Protein AF-A0A3D2RRG4-F1 (afdb_monomer_lite)

Structure (mmCIF, N/CA/C/O backbone):
data_AF-A0A3D2RRG4-F1
#
_entry.id   AF-A0A3D2RRG4-F1
#
loop_
_atom_site.group_PDB
_atom_site.id
_atom_site.type_symbol
_atom_site.label_atom_id
_atom_site.label_alt_id
_atom_site.label_comp_id
_atom_site.label_asym_id
_atom_site.label_entity_id
_atom_site.label_seq_id
_atom_site.pdbx_PDB_ins_code
_atom_site.Cartn_x
_atom_site.Cartn_y
_atom_site.Cartn_z
_atom_site.occupancy
_atom_site.B_iso_or_equiv
_atom_site.auth_seq_id
_atom_site.auth_comp_id
_atom_site.auth_asym_id
_atom_site.auth_atom_id
_atom_site.pdbx_PDB_model_num
ATOM 1 N N . MET A 1 1 ? -10.603 13.170 5.765 1.00 65.12 1 MET A N 1
ATOM 2 C CA . MET A 1 1 ? -11.824 12.947 6.577 1.00 65.12 1 MET A CA 1
ATOM 3 C C . MET A 1 1 ? -11.649 11.558 7.142 1.00 65.12 1 MET A C 1
ATOM 5 O O . MET A 1 1 ? -11.429 10.664 6.344 1.00 65.12 1 MET A O 1
ATOM 9 N N . GLY A 1 2 ? -11.663 11.380 8.464 1.00 83.38 2 GLY A N 1
ATOM 10 C CA . GLY A 1 2 ? -11.435 10.063 9.075 1.00 83.38 2 GLY A CA 1
ATOM 11 C C . GLY A 1 2 ? -12.427 8.994 8.604 1.00 83.38 2 GLY A C 1
ATOM 12 O O . GLY A 1 2 ? -13.313 9.256 7.787 1.00 83.38 2 GLY A O 1
ATOM 13 N N . MET A 1 3 ? -12.280 7.776 9.119 1.00 93.81 3 MET A N 1
ATOM 14 C CA . MET A 1 3 ? -13.207 6.687 8.806 1.00 93.81 3 MET A CA 1
ATOM 15 C C . MET A 1 3 ? -14.661 7.100 9.070 1.00 93.81 3 MET A C 1
ATOM 17 O O . MET A 1 3 ? -14.978 7.779 10.053 1.00 93.81 3 MET A O 1
ATOM 21 N N . THR A 1 4 ? -15.565 6.687 8.187 1.00 94.50 4 THR A N 1
ATOM 22 C CA . THR A 1 4 ? -17.004 6.800 8.446 1.00 94.50 4 THR A CA 1
ATOM 23 C C . THR A 1 4 ? -17.421 5.828 9.552 1.00 94.50 4 THR A C 1
ATOM 25 O O . THR A 1 4 ? -16.716 4.866 9.854 1.00 94.50 4 THR A O 1
ATOM 28 N N . GLU A 1 5 ? -18.591 6.041 10.153 1.00 95.38 5 GLU A N 1
ATOM 29 C CA . GLU A 1 5 ? -19.124 5.112 11.158 1.00 95.38 5 GLU A CA 1
ATOM 30 C C . GLU A 1 5 ? -19.361 3.711 10.584 1.00 95.38 5 GLU A C 1
ATOM 32 O O . GLU A 1 5 ? -19.035 2.720 11.230 1.00 95.38 5 GLU A O 1
ATOM 37 N N . ALA A 1 6 ? -19.828 3.628 9.335 1.00 94.94 6 ALA A N 1
ATOM 38 C CA . ALA A 1 6 ? -19.995 2.359 8.635 1.00 94.94 6 ALA A CA 1
ATOM 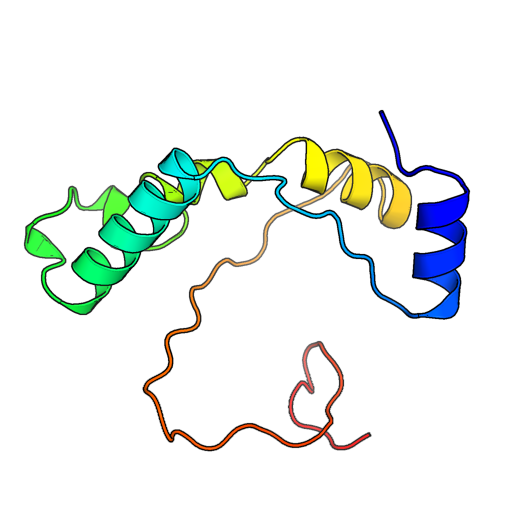39 C C . ALA A 1 6 ? -18.653 1.648 8.386 1.00 94.94 6 ALA A C 1
ATOM 41 O O . ALA A 1 6 ? -18.565 0.434 8.556 1.00 94.94 6 ALA A O 1
ATOM 42 N N . GLU A 1 7 ? -17.601 2.388 8.018 1.00 95.50 7 GLU A N 1
ATOM 43 C CA . GLU A 1 7 ? -16.254 1.824 7.856 1.00 95.50 7 GLU A CA 1
ATOM 44 C C . GLU A 1 7 ? -15.682 1.325 9.185 1.00 95.50 7 GLU A C 1
ATOM 46 O O . GLU A 1 7 ? -15.115 0.236 9.209 1.00 95.50 7 GLU A O 1
ATOM 51 N N . ARG A 1 8 ? -15.860 2.076 10.284 1.00 94.75 8 ARG A N 1
ATOM 52 C CA . ARG A 1 8 ? -15.463 1.627 11.630 1.00 94.75 8 ARG A CA 1
ATOM 53 C C . ARG A 1 8 ? -16.191 0.353 12.025 1.00 94.75 8 ARG A C 1
ATOM 55 O O . ARG A 1 8 ? -15.545 -0.637 12.333 1.00 94.75 8 ARG A O 1
ATOM 62 N N . PHE A 1 9 ? -17.518 0.347 11.916 1.00 95.12 9 PHE A N 1
ATOM 63 C CA . PHE A 1 9 ? -18.325 -0.824 12.242 1.00 95.12 9 PHE A CA 1
ATOM 64 C C . PHE A 1 9 ? -17.914 -2.058 11.422 1.00 95.12 9 PHE A C 1
ATOM 66 O O . PHE A 1 9 ? -1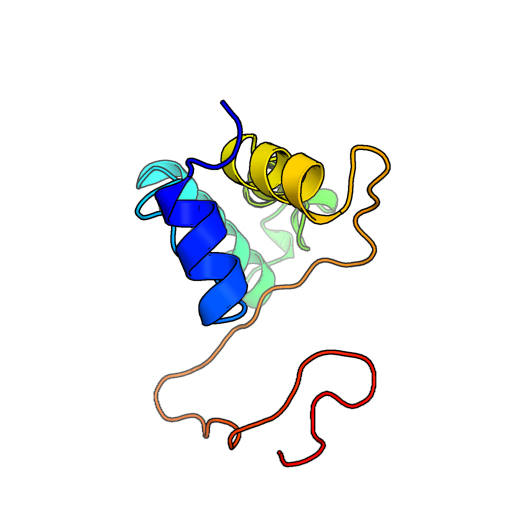7.805 -3.157 11.960 1.00 95.12 9 PHE A O 1
ATOM 73 N N . HIS A 1 10 ? -17.655 -1.890 10.120 1.00 95.50 10 HIS A N 1
ATOM 74 C CA . HIS A 1 10 ? -17.212 -2.994 9.270 1.00 95.50 10 HIS A CA 1
ATOM 75 C C . HIS A 1 10 ? -15.817 -3.496 9.650 1.00 95.50 10 HIS A C 1
ATOM 77 O O . HIS A 1 10 ? -15.600 -4.709 9.683 1.00 95.50 10 HIS A O 1
ATOM 83 N N . PHE A 1 11 ? -14.890 -2.585 9.951 1.00 95.56 11 PHE A N 1
ATOM 84 C CA . PHE A 1 11 ? -13.550 -2.942 10.402 1.00 95.56 11 PHE A CA 1
ATOM 85 C C . PHE A 1 11 ? -13.593 -3.698 11.735 1.00 95.56 11 PHE A C 1
ATOM 87 O O . PHE A 1 11 ? -13.004 -4.771 11.830 1.00 95.56 11 PHE A O 1
ATOM 94 N N . ASP A 1 12 ? -14.354 -3.211 12.717 1.00 95.38 12 ASP A N 1
ATOM 95 C CA . ASP A 1 12 ? -14.501 -3.854 14.030 1.00 95.38 12 ASP A CA 1
ATOM 96 C C . ASP A 1 12 ? -15.114 -5.258 13.923 1.00 95.38 12 ASP A C 1
ATOM 98 O O . ASP A 1 12 ? -14.744 -6.166 14.666 1.00 95.38 12 ASP A O 1
ATOM 102 N N . LEU A 1 13 ? -16.038 -5.459 12.977 1.00 96.62 13 LEU A N 1
ATOM 103 C CA . LEU A 1 13 ? -16.693 -6.747 12.757 1.00 96.62 13 LEU A CA 1
ATOM 104 C C . LEU A 1 13 ? -15.816 -7.752 11.994 1.00 96.62 13 LEU A C 1
ATOM 106 O O . LEU A 1 13 ? -15.874 -8.949 12.273 1.00 96.62 13 LEU A O 1
ATOM 110 N N . SER A 1 14 ? -15.065 -7.296 10.988 1.00 94.44 14 SER A N 1
ATOM 111 C CA . SER A 1 14 ? -14.409 -8.176 10.005 1.00 94.44 14 SER A CA 1
ATOM 112 C C . SER A 1 14 ? -12.883 -8.220 10.104 1.00 94.44 14 SER A C 1
ATOM 114 O O . SER A 1 14 ? -12.259 -9.113 9.531 1.00 94.44 14 SER A O 1
ATOM 116 N N . GLY A 1 15 ? -12.271 -7.268 10.809 1.00 92.00 15 GLY A N 1
ATOM 117 C CA . GLY A 1 15 ? -10.821 -7.098 10.889 1.00 92.00 15 GLY A CA 1
ATOM 118 C C . GLY A 1 15 ? -10.177 -6.498 9.633 1.00 92.00 15 GLY A C 1
ATOM 119 O O . GLY A 1 15 ? -8.950 -6.417 9.569 1.00 92.00 15 GLY A O 1
ATOM 120 N N . PHE A 1 16 ? -10.958 -6.083 8.627 1.00 93.44 16 PHE A N 1
ATOM 121 C CA . PHE A 1 16 ? -10.453 -5.412 7.425 1.00 93.44 16 PHE A CA 1
ATOM 122 C C . PHE A 1 16 ? -11.443 -4.373 6.876 1.00 93.44 16 PHE A C 1
ATOM 124 O O . PHE A 1 16 ? -12.601 -4.302 7.277 1.00 93.44 16 PHE A O 1
ATOM 131 N N . LEU A 1 17 ? -10.985 -3.537 5.940 1.00 93.69 17 LEU A N 1
ATOM 132 C CA . LEU A 1 17 ? -11.845 -2.615 5.194 1.00 93.69 17 LEU A CA 1
ATOM 133 C C . LEU A 1 17 ? -11.405 -2.523 3.733 1.00 93.69 17 LEU A C 1
ATOM 135 O O . LEU A 1 17 ? -10.230 -2.715 3.417 1.00 93.69 17 LEU A O 1
ATOM 139 N N . VAL A 1 18 ? -12.340 -2.180 2.846 1.00 94.62 18 VAL A N 1
ATOM 140 C CA . VAL A 1 18 ? -12.068 -1.965 1.419 1.00 94.62 18 VAL A CA 1
ATOM 141 C C . VAL A 1 18 ? -12.546 -0.579 1.005 1.00 94.62 18 VAL A C 1
ATOM 143 O O . VAL A 1 18 ? -13.737 -0.284 1.058 1.00 94.62 18 VAL A O 1
ATOM 146 N N . ARG A 1 19 ? -11.616 0.254 0.529 1.00 93.62 19 ARG A N 1
ATOM 147 C CA . ARG A 1 19 ? -11.917 1.521 -0.149 1.00 93.62 19 ARG A CA 1
ATOM 148 C C . ARG A 1 19 ? -11.643 1.360 -1.644 1.00 93.62 19 ARG A C 1
ATOM 150 O O . ARG A 1 19 ? -10.484 1.179 -2.022 1.00 93.62 19 ARG A O 1
ATOM 157 N N . PRO A 1 20 ? -12.676 1.371 -2.500 1.00 94.19 20 PRO A N 1
ATOM 158 C CA . PRO A 1 20 ? -12.484 1.148 -3.923 1.00 94.19 20 PRO A CA 1
ATOM 159 C C . PRO A 1 20 ? -11.772 2.340 -4.567 1.00 94.19 20 PRO A C 1
ATOM 161 O O . PRO A 1 20 ? -12.035 3.486 -4.213 1.00 94.19 20 PRO A O 1
ATOM 164 N N . ALA A 1 21 ? -10.906 2.046 -5.540 1.00 94.88 21 ALA A N 1
ATOM 165 C CA . ALA A 1 21 ? -10.320 3.031 -6.453 1.00 94.88 21 ALA A CA 1
ATOM 166 C C . ALA A 1 21 ? -9.688 4.259 -5.764 1.00 94.88 21 ALA A C 1
ATOM 168 O O . ALA A 1 21 ? -9.869 5.388 -6.209 1.00 94.88 21 ALA A O 1
ATOM 169 N N . ILE A 1 22 ? -8.940 4.045 -4.672 1.00 95.56 22 ILE A N 1
ATOM 170 C CA . ILE A 1 22 ? -8.196 5.137 -4.018 1.00 95.56 22 ILE A CA 1
ATOM 171 C C . ILE A 1 22 ? -7.046 5.674 -4.880 1.00 95.56 22 ILE A C 1
ATOM 173 O O . ILE A 1 22 ? -6.615 6.794 -4.644 1.00 95.56 22 ILE A O 1
ATOM 177 N N . LEU A 1 23 ? -6.586 4.879 -5.852 1.00 97.38 23 LEU A N 1
ATOM 178 C CA . LEU A 1 23 ? -5.634 5.266 -6.888 1.00 97.38 23 LEU A CA 1
ATOM 179 C C . LEU A 1 23 ? -6.367 5.431 -8.219 1.00 97.38 23 LEU A C 1
ATOM 181 O O . LEU A 1 23 ? -7.290 4.674 -8.542 1.00 97.38 23 LEU A O 1
ATOM 185 N N . THR A 1 24 ? -5.905 6.383 -9.011 1.00 97.94 24 THR A N 1
ATOM 186 C CA . THR A 1 24 ? -6.308 6.598 -10.397 1.00 97.94 24 THR A CA 1
ATOM 187 C C . THR A 1 24 ? -5.740 5.518 -11.322 1.00 97.94 24 THR A C 1
ATOM 189 O O . THR A 1 24 ? -4.812 4.781 -10.981 1.00 97.94 24 THR A O 1
ATOM 192 N N . ALA A 1 25 ? -6.295 5.419 -12.533 1.00 98.25 25 ALA A N 1
ATOM 193 C CA . ALA A 1 25 ? -5.806 4.473 -13.535 1.00 98.25 25 ALA A CA 1
ATOM 194 C C . ALA A 1 25 ? -4.347 4.746 -13.941 1.00 98.25 25 ALA A C 1
ATOM 196 O O . ALA A 1 25 ? -3.598 3.793 -14.166 1.00 98.25 25 ALA A O 1
ATOM 197 N N . ASP A 1 26 ? -3.950 6.018 -13.995 1.00 98.50 26 ASP A N 1
ATOM 198 C CA . ASP A 1 26 ? -2.602 6.431 -14.387 1.00 98.50 26 ASP A CA 1
ATOM 199 C C . ASP A 1 26 ? -1.584 6.091 -13.293 1.00 98.50 26 ASP A C 1
ATOM 201 O O . ASP A 1 26 ? -0.590 5.430 -13.583 1.00 98.50 26 ASP A O 1
ATOM 205 N N . GLU A 1 27 ? -1.881 6.395 -12.024 1.00 98.31 27 GLU A N 1
ATOM 206 C CA . GLU A 1 27 ? -1.030 5.997 -10.888 1.00 98.31 27 GLU A CA 1
ATOM 207 C C . GLU A 1 27 ? -0.830 4.475 -10.848 1.00 98.31 27 GLU A C 1
ATOM 209 O O . GLU A 1 27 ? 0.285 3.977 -10.678 1.00 98.31 27 GLU A O 1
ATOM 214 N N . VAL A 1 28 ? -1.902 3.705 -11.067 1.00 98.38 28 VAL A N 1
ATOM 215 C CA . VAL A 1 28 ? -1.814 2.240 -11.151 1.00 98.38 28 VAL A CA 1
ATOM 216 C C . VAL A 1 28 ? -0.941 1.803 -12.331 1.00 98.38 28 VAL A C 1
ATOM 218 O O . VAL A 1 28 ? -0.151 0.864 -12.195 1.00 98.38 28 VAL A O 1
ATOM 221 N N . ALA A 1 29 ? -1.072 2.447 -13.493 1.00 98.56 29 ALA A N 1
ATOM 222 C CA . ALA A 1 29 ? -0.283 2.121 -14.674 1.00 98.56 29 ALA A CA 1
ATOM 223 C C . ALA A 1 29 ? 1.212 2.407 -14.465 1.00 98.56 29 ALA A C 1
ATOM 225 O O . ALA A 1 29 ? 2.035 1.559 -14.820 1.00 98.56 29 ALA A O 1
ATOM 226 N N . GLU A 1 30 ? 1.554 3.537 -13.846 1.00 98.50 30 GLU A N 1
ATOM 227 C CA . GLU A 1 30 ? 2.930 3.935 -13.538 1.00 98.50 30 GLU A CA 1
ATOM 228 C C . GLU A 1 30 ? 3.583 3.011 -12.504 1.00 98.50 30 GLU A C 1
ATOM 230 O O . GLU A 1 30 ? 4.699 2.532 -12.717 1.00 98.50 30 GLU A O 1
ATOM 235 N N . ILE A 1 31 ? 2.875 2.683 -11.417 1.00 98.19 31 ILE A N 1
ATOM 236 C CA . ILE A 1 31 ? 3.366 1.741 -10.398 1.00 98.19 31 ILE A CA 1
ATOM 237 C C . ILE A 1 31 ? 3.593 0.357 -11.018 1.00 98.19 31 ILE A C 1
ATOM 239 O O . ILE A 1 31 ? 4.601 -0.299 -10.745 1.00 98.19 31 ILE A O 1
ATOM 243 N N . ARG A 1 32 ? 2.683 -0.098 -11.888 1.00 98.06 32 ARG A N 1
ATOM 244 C CA . ARG A 1 32 ? 2.829 -1.382 -12.583 1.00 98.06 32 ARG A CA 1
ATOM 245 C C . ARG A 1 32 ? 4.031 -1.387 -13.530 1.00 98.06 32 ARG A C 1
ATOM 247 O O . ARG A 1 32 ? 4.776 -2.365 -13.512 1.00 98.06 32 ARG A O 1
ATOM 254 N N . ASP A 1 33 ? 4.220 -0.338 -14.334 1.00 98.38 33 ASP A N 1
ATOM 255 C CA . ASP A 1 33 ? 5.390 -0.210 -15.222 1.00 98.38 33 ASP A CA 1
ATOM 256 C C . ASP A 1 33 ? 6.693 -0.242 -14.421 1.00 98.38 33 ASP A C 1
ATOM 258 O O . ASP A 1 33 ? 7.618 -0.989 -14.747 1.00 98.38 33 ASP A O 1
ATOM 262 N N . GLN A 1 34 ? 6.740 0.497 -13.310 1.00 98.19 34 GLN A N 1
ATOM 263 C CA . GLN A 1 34 ? 7.894 0.484 -12.425 1.00 98.19 34 GLN A CA 1
ATOM 264 C C . GLN A 1 34 ? 8.188 -0.927 -11.899 1.00 98.19 34 GLN A C 1
ATOM 266 O O . GLN A 1 34 ? 9.329 -1.377 -11.991 1.00 98.19 34 GLN A O 1
ATOM 271 N N . ILE A 1 35 ? 7.192 -1.637 -11.354 1.00 98.06 35 ILE A N 1
ATOM 272 C CA . ILE A 1 35 ? 7.382 -2.988 -10.800 1.00 98.06 35 ILE A CA 1
ATOM 273 C C . ILE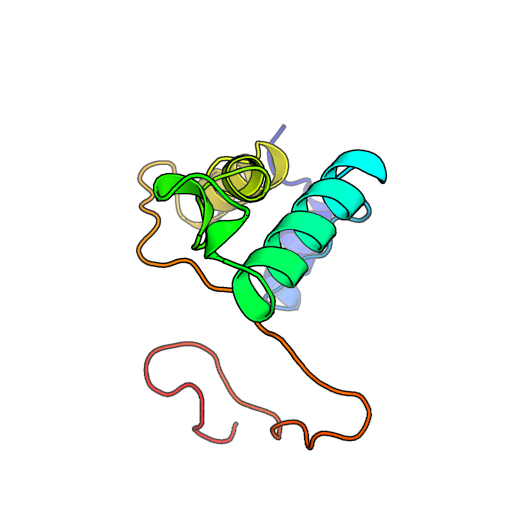 A 1 35 ? 7.859 -3.964 -11.885 1.00 98.06 35 ILE A C 1
ATOM 275 O O . ILE A 1 35 ? 8.766 -4.757 -11.627 1.00 98.06 35 ILE A O 1
ATOM 279 N N . ASP A 1 36 ? 7.303 -3.891 -13.096 1.00 98.25 36 ASP A N 1
ATOM 280 C CA . ASP A 1 36 ? 7.745 -4.711 -14.230 1.00 98.25 36 ASP A CA 1
ATOM 281 C C . ASP A 1 36 ? 9.229 -4.459 -14.556 1.00 98.25 36 ASP A C 1
ATOM 283 O O . ASP A 1 36 ? 10.040 -5.389 -14.630 1.00 98.25 36 ASP A O 1
ATOM 287 N N . ARG A 1 37 ? 9.632 -3.186 -14.621 1.00 98.31 37 ARG A N 1
ATOM 288 C CA . ARG A 1 37 ? 11.025 -2.790 -14.864 1.00 98.31 37 ARG A CA 1
ATOM 289 C C . ARG A 1 37 ? 11.956 -3.178 -13.724 1.00 98.31 37 ARG A C 1
ATOM 291 O O . ARG A 1 37 ? 13.059 -3.630 -14.011 1.00 98.31 37 ARG A O 1
ATOM 298 N N . ILE A 1 38 ? 11.530 -3.091 -12.463 1.00 97.69 38 ILE A N 1
ATOM 299 C CA . ILE A 1 38 ? 12.291 -3.610 -11.314 1.00 97.69 38 ILE A CA 1
ATOM 300 C C . ILE A 1 38 ? 12.604 -5.101 -11.515 1.00 97.69 38 ILE A C 1
ATOM 302 O O . ILE A 1 38 ? 13.735 -5.529 -11.284 1.00 97.69 38 ILE A O 1
ATOM 306 N N . LYS A 1 39 ? 11.628 -5.900 -11.968 1.00 96.69 39 LYS A N 1
ATOM 307 C CA . LYS A 1 39 ? 11.790 -7.354 -12.144 1.00 96.69 39 LYS A CA 1
ATOM 308 C C . LYS A 1 39 ? 12.608 -7.736 -13.375 1.00 96.69 39 LYS A C 1
ATOM 310 O O . LYS A 1 39 ? 13.299 -8.753 -13.339 1.00 96.69 39 LYS A O 1
ATOM 315 N N . HIS A 1 40 ? 12.510 -6.969 -14.459 1.00 97.56 40 HIS A N 1
ATOM 316 C CA . HIS A 1 40 ? 13.013 -7.397 -15.767 1.00 97.56 40 HIS A CA 1
ATOM 317 C C . HIS A 1 40 ? 14.149 -6.540 -16.328 1.00 97.56 40 HIS A C 1
ATOM 319 O O . HIS A 1 40 ? 14.968 -7.047 -17.093 1.00 97.56 40 HIS A O 1
ATOM 325 N N . LYS A 1 41 ? 14.203 -5.248 -15.991 1.00 97.94 41 LYS A N 1
ATOM 326 C CA . LYS A 1 41 ? 15.164 -4.277 -16.537 1.00 97.94 41 LYS A CA 1
ATOM 327 C C . LYS A 1 41 ? 15.548 -3.219 -15.485 1.00 97.94 41 LYS A C 1
ATOM 329 O O . LYS A 1 41 ? 15.360 -2.027 -15.749 1.00 97.94 41 LYS A O 1
ATOM 334 N N . PRO A 1 42 ? 16.087 -3.598 -14.310 1.00 97.50 42 PRO A N 1
ATOM 335 C CA . PRO A 1 42 ? 16.336 -2.651 -13.219 1.00 97.50 42 PRO A CA 1
ATOM 336 C C . PRO A 1 42 ? 17.311 -1.537 -13.619 1.00 97.50 42 PRO A C 1
ATOM 338 O O . PRO A 1 42 ? 17.110 -0.388 -13.245 1.00 97.50 42 PRO A O 1
ATOM 341 N N . GLU A 1 43 ? 18.299 -1.827 -14.471 1.00 98.19 43 GLU A N 1
ATOM 342 C CA . GLU A 1 43 ? 19.239 -0.816 -14.977 1.00 98.19 43 GLU A CA 1
ATOM 343 C C . GLU A 1 43 ? 18.582 0.272 -15.840 1.00 98.19 43 GLU A C 1
ATOM 345 O O . GLU A 1 43 ? 19.162 1.337 -16.029 1.00 98.19 43 GLU A O 1
ATOM 350 N N . SER A 1 44 ? 17.356 0.045 -16.329 1.00 98.06 44 SER A N 1
ATOM 351 C CA . SER A 1 44 ? 16.581 1.083 -17.019 1.00 98.06 44 SER A CA 1
ATOM 352 C C . SER A 1 44 ? 16.051 2.163 -16.073 1.00 98.06 44 SER A C 1
ATOM 354 O O . SER A 1 44 ? 15.580 3.191 -16.551 1.00 98.06 44 SER A O 1
ATOM 356 N N . LEU A 1 45 ? 16.059 1.924 -14.760 1.00 98.25 45 LEU A N 1
ATOM 357 C CA . LEU A 1 45 ? 15.568 2.844 -13.738 1.00 98.25 45 LEU A CA 1
ATOM 358 C C . LEU A 1 45 ? 16.743 3.542 -13.027 1.00 98.25 45 LEU A C 1
ATOM 360 O O . LEU A 1 45 ? 17.803 2.922 -12.849 1.00 98.25 45 LEU A O 1
ATOM 364 N N . PRO A 1 46 ? 16.554 4.791 -12.555 1.00 98.06 46 PRO A N 1
ATOM 365 C CA . PRO A 1 46 ? 17.456 5.407 -11.582 1.00 98.06 46 PRO A CA 1
ATOM 366 C C . PRO A 1 46 ? 17.660 4.487 -10.368 1.00 98.06 46 PRO A C 1
ATOM 368 O O . PRO A 1 46 ? 16.694 3.823 -9.977 1.00 98.06 46 PRO A O 1
ATOM 371 N N . PRO A 1 47 ? 18.868 4.408 -9.777 1.00 97.81 47 PRO A N 1
ATOM 372 C CA . PRO A 1 47 ? 19.163 3.519 -8.649 1.00 97.81 47 PRO A CA 1
ATOM 373 C C . PRO A 1 47 ? 18.120 3.542 -7.521 1.00 97.81 47 PRO A C 1
ATOM 375 O O . PRO A 1 47 ? 17.688 2.489 -7.057 1.00 97.81 47 PRO A O 1
ATOM 378 N N 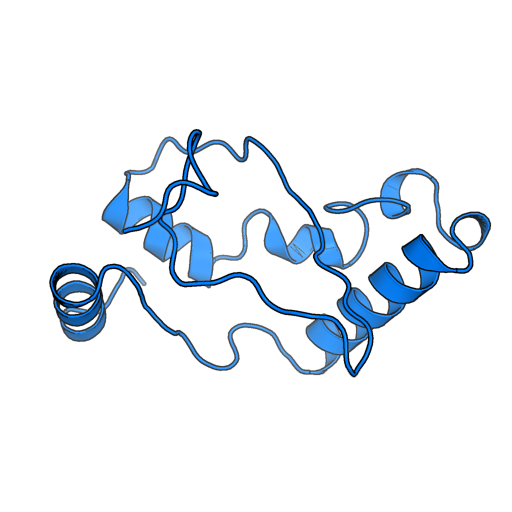. GLU A 1 48 ? 17.649 4.726 -7.145 1.00 96.31 48 GLU A N 1
ATOM 379 C CA . GLU A 1 48 ? 16.646 4.983 -6.109 1.00 96.31 48 GLU A CA 1
ATOM 380 C C . GLU A 1 48 ? 15.239 4.456 -6.446 1.00 96.31 48 GLU A C 1
ATOM 382 O O . GLU A 1 48 ? 14.410 4.296 -5.555 1.00 96.31 48 GLU A O 1
ATOM 387 N N . HIS A 1 49 ? 14.952 4.152 -7.716 1.00 97.62 49 HIS A N 1
ATOM 388 C CA . HIS A 1 49 ? 13.653 3.647 -8.182 1.00 97.62 49 HIS A CA 1
ATOM 389 C C . HIS A 1 49 ? 13.653 2.134 -8.435 1.00 97.62 49 HIS A C 1
ATOM 391 O O . HIS A 1 49 ? 12.619 1.571 -8.800 1.00 97.62 49 HIS A O 1
ATOM 397 N N . ARG A 1 50 ? 14.798 1.460 -8.254 1.00 97.31 50 ARG A N 1
ATOM 398 C CA . ARG A 1 50 ? 14.969 0.018 -8.518 1.00 97.31 50 ARG A CA 1
ATOM 399 C C . ARG A 1 50 ? 14.370 -0.885 -7.442 1.00 97.31 50 ARG A C 1
ATOM 401 O O . ARG A 1 50 ? 14.430 -2.104 -7.571 1.00 97.31 50 ARG A O 1
ATOM 408 N N . CYS A 1 51 ? 13.795 -0.311 -6.392 1.00 96.00 51 CYS A N 1
ATOM 409 C CA . CYS A 1 51 ? 13.072 -1.029 -5.355 1.00 96.00 51 CYS A CA 1
ATOM 410 C C . CYS A 1 51 ? 11.887 -0.187 -4.874 1.00 96.00 51 CYS A C 1
ATOM 412 O O . CYS A 1 51 ? 11.931 1.043 -4.921 1.00 96.00 51 CYS A O 1
ATOM 414 N N . VAL A 1 52 ? 10.844 -0.848 -4.372 1.00 96.00 52 VAL A N 1
ATOM 415 C CA . VAL A 1 52 ? 9.801 -0.159 -3.606 1.00 96.00 52 VAL A CA 1
ATOM 416 C C . VAL A 1 52 ? 10.381 0.292 -2.251 1.00 96.00 52 VAL A C 1
ATOM 418 O O . VAL A 1 52 ? 11.237 -0.407 -1.704 1.00 96.00 52 VAL A O 1
ATOM 421 N N . PRO A 1 53 ? 9.983 1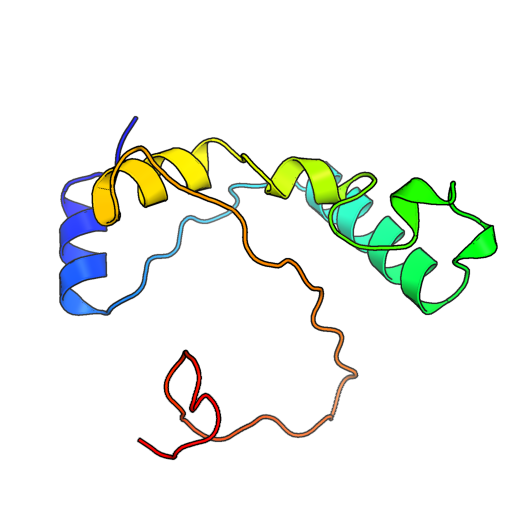.469 -1.740 1.00 95.44 53 PRO A N 1
ATOM 422 C CA . PRO A 1 53 ? 8.897 2.316 -2.211 1.00 95.44 53 PRO A CA 1
ATOM 423 C C . PRO A 1 53 ? 9.418 3.504 -3.038 1.00 95.44 53 PRO A C 1
ATOM 425 O O . PRO A 1 53 ? 8.802 4.554 -3.024 1.00 95.44 53 PRO A O 1
ATOM 428 N N . GLY A 1 54 ? 10.571 3.405 -3.710 1.00 96.06 54 GLY A N 1
ATOM 429 C CA . GLY A 1 54 ? 11.054 4.489 -4.573 1.00 96.06 54 GLY A CA 1
ATOM 430 C C . GLY A 1 54 ? 10.193 4.665 -5.829 1.00 96.06 54 GLY A C 1
ATOM 431 O O . GLY A 1 54 ? 9.328 3.835 -6.104 1.00 96.06 54 GLY A O 1
ATOM 432 N N . GLY A 1 55 ? 10.464 5.701 -6.629 1.00 97.31 55 GLY A N 1
ATOM 433 C CA . GLY A 1 55 ? 9.798 5.943 -7.920 1.00 97.31 55 GLY A CA 1
ATOM 434 C C . GLY A 1 55 ? 8.282 6.147 -7.799 1.00 97.31 55 GLY A C 1
ATOM 435 O O . GLY A 1 55 ? 7.830 6.613 -6.761 1.00 97.31 55 GLY A O 1
ATOM 436 N N . PRO A 1 56 ? 7.480 5.792 -8.822 1.00 98.25 56 PRO A N 1
ATOM 437 C CA . PRO A 1 56 ? 6.015 5.880 -8.758 1.00 98.25 56 PRO A CA 1
ATOM 438 C C . PRO A 1 56 ? 5.372 5.267 -7.502 1.00 98.25 56 PRO A C 1
ATOM 440 O O . PRO A 1 56 ? 4.398 5.802 -6.977 1.00 98.25 56 PRO A O 1
ATOM 443 N N . ALA A 1 57 ? 5.927 4.175 -6.966 1.00 97.56 57 ALA A N 1
ATOM 444 C CA . ALA A 1 57 ? 5.428 3.544 -5.744 1.00 97.56 57 ALA A CA 1
ATOM 445 C C . ALA A 1 57 ? 5.586 4.408 -4.475 1.00 97.56 57 ALA A C 1
ATOM 447 O O . ALA A 1 57 ? 4.963 4.088 -3.461 1.00 97.56 57 ALA A O 1
ATOM 448 N N . SER A 1 58 ? 6.360 5.501 -4.504 1.00 97.00 58 SER A N 1
ATOM 449 C CA . SER A 1 58 ? 6.537 6.386 -3.342 1.00 97.00 58 SER A CA 1
ATOM 450 C C . SER A 1 58 ? 5.254 7.098 -2.945 1.00 97.00 58 SER A C 1
ATOM 452 O O . SER A 1 58 ? 5.071 7.404 -1.771 1.00 97.00 58 SER A O 1
ATOM 454 N N . LEU A 1 59 ? 4.336 7.285 -3.897 1.00 96.88 59 LEU A N 1
ATOM 455 C CA . LEU A 1 59 ? 2.992 7.811 -3.659 1.00 96.88 59 LEU A CA 1
ATOM 456 C C . LEU A 1 59 ? 2.206 6.990 -2.617 1.00 96.88 59 LEU A C 1
ATOM 458 O O . LEU A 1 59 ? 1.282 7.494 -1.985 1.00 96.88 59 LEU A O 1
ATOM 462 N N . LEU A 1 60 ? 2.572 5.721 -2.411 1.00 95.81 60 LEU A N 1
ATOM 463 C CA . LEU A 1 60 ? 1.907 4.837 -1.456 1.00 95.81 60 LEU A CA 1
ATOM 464 C C . LEU A 1 60 ? 2.363 5.037 -0.002 1.00 95.81 60 LEU A C 1
ATOM 466 O O . LEU A 1 60 ? 1.675 4.556 0.896 1.00 95.81 60 LEU A O 1
ATOM 470 N N . ILE A 1 61 ? 3.500 5.702 0.243 1.00 95.44 61 ILE A N 1
ATOM 471 C CA . ILE A 1 61 ? 4.115 5.809 1.581 1.00 95.44 61 ILE A CA 1
ATOM 472 C C . ILE A 1 61 ? 3.181 6.517 2.566 1.00 95.44 61 ILE A C 1
ATOM 474 O O . ILE A 1 61 ? 2.992 6.047 3.687 1.00 95.44 61 ILE A O 1
ATOM 478 N N . ASP A 1 62 ? 2.597 7.633 2.144 1.00 95.00 62 ASP A N 1
ATOM 479 C CA . ASP A 1 62 ? 1.791 8.528 2.970 1.00 95.00 62 ASP A CA 1
ATOM 480 C C . ASP A 1 62 ? 0.439 8.856 2.326 1.00 95.00 62 ASP A C 1
ATOM 482 O O . ASP A 1 62 ? -0.173 9.886 2.619 1.00 95.00 62 ASP A O 1
ATOM 486 N N . HIS A 1 63 ? -0.061 7.951 1.476 1.00 96.12 63 HIS A N 1
ATOM 487 C CA . HIS A 1 63 ? -1.301 8.169 0.746 1.00 96.12 63 HIS A CA 1
ATOM 488 C C . HIS A 1 63 ? -2.426 8.599 1.709 1.00 96.12 63 HIS A C 1
ATOM 490 O O . HIS A 1 63 ? -2.768 7.850 2.634 1.00 96.12 63 HIS A O 1
ATOM 496 N N . PRO A 1 64 ? -3.067 9.767 1.508 1.00 95.06 64 PRO A N 1
ATOM 497 C CA . PRO A 1 64 ? -3.923 10.383 2.525 1.00 95.06 64 PRO A CA 1
ATOM 498 C C . PRO A 1 64 ? -5.113 9.501 2.918 1.00 95.06 64 PRO A C 1
ATOM 500 O O . PRO A 1 64 ? -5.524 9.487 4.076 1.00 95.06 64 PRO A O 1
ATOM 503 N N . LYS A 1 65 ? -5.630 8.700 1.974 1.00 94.94 65 LYS A N 1
ATOM 504 C CA . LYS A 1 65 ? -6.720 7.735 2.222 1.00 94.94 65 LYS A CA 1
ATOM 505 C C . LYS A 1 65 ? -6.320 6.530 3.075 1.00 94.94 65 LYS A C 1
ATOM 507 O O . LYS A 1 65 ? -7.210 5.860 3.592 1.00 94.94 65 LYS A O 1
ATOM 512 N N . VAL A 1 66 ? -5.024 6.248 3.185 1.00 94.62 66 VAL A N 1
ATOM 513 C CA . VAL A 1 66 ? -4.456 5.211 4.058 1.00 94.62 66 VAL A CA 1
ATOM 514 C C . VAL A 1 66 ? -4.091 5.827 5.405 1.00 94.62 66 VAL A C 1
ATOM 516 O O . VAL A 1 66 ? -4.496 5.309 6.440 1.00 94.62 66 VAL A O 1
ATOM 519 N N . ILE A 1 67 ? -3.411 6.977 5.401 1.00 95.75 67 ILE A N 1
ATOM 520 C CA . ILE A 1 67 ? -3.000 7.677 6.624 1.00 95.75 67 ILE A CA 1
ATOM 521 C C . ILE A 1 67 ? -4.197 8.042 7.506 1.00 95.75 67 ILE A C 1
ATOM 523 O O . ILE A 1 67 ? -4.139 7.839 8.715 1.00 95.75 67 ILE A O 1
ATOM 527 N N . GLU A 1 68 ? -5.313 8.504 6.931 1.00 94.88 68 GLU A N 1
ATOM 528 C CA . GLU A 1 68 ? -6.509 8.827 7.725 1.00 94.88 68 GLU A CA 1
ATOM 529 C C . GLU A 1 68 ? -7.132 7.601 8.416 1.00 94.88 68 GLU A C 1
ATOM 531 O O . GLU A 1 68 ? -7.736 7.748 9.473 1.00 94.88 68 GLU A O 1
ATOM 536 N N . VAL A 1 69 ? -6.955 6.400 7.855 1.00 95.31 69 VAL A N 1
ATOM 537 C CA . VAL A 1 69 ? -7.369 5.134 8.481 1.00 95.31 69 VAL A CA 1
ATOM 538 C C . VAL A 1 69 ? -6.392 4.743 9.587 1.00 95.31 69 VAL A C 1
ATOM 540 O O . VAL A 1 69 ? -6.813 4.418 10.693 1.00 95.31 69 VAL A O 1
ATOM 543 N N . LEU A 1 70 ? -5.084 4.800 9.318 1.00 95.19 70 LEU A N 1
ATOM 544 C CA . LEU A 1 70 ? -4.062 4.452 10.309 1.00 95.19 70 LEU A CA 1
ATOM 545 C C . LEU A 1 70 ? -4.144 5.363 11.538 1.00 95.19 70 LEU A C 1
ATOM 547 O O . LEU A 1 70 ? -4.118 4.874 12.663 1.00 95.19 70 LEU A O 1
ATOM 551 N N . HIS A 1 71 ? -4.321 6.668 11.338 1.00 95.69 71 HIS A N 1
ATOM 552 C CA . HIS A 1 71 ? -4.464 7.612 12.444 1.00 95.69 71 HIS A CA 1
ATOM 553 C C . HIS A 1 71 ? -5.706 7.354 13.303 1.00 95.69 71 HIS A C 1
ATOM 555 O O . HIS A 1 71 ? -5.639 7.552 14.513 1.00 95.69 71 HIS A O 1
ATOM 561 N N . GLU A 1 72 ? -6.808 6.902 12.702 1.00 94.00 72 GLU A N 1
ATOM 562 C CA . GLU A 1 72 ? -8.026 6.543 13.435 1.00 94.00 72 GLU A CA 1
ATOM 563 C C . GLU A 1 72 ? -7.826 5.262 14.262 1.00 94.00 72 GLU A C 1
ATOM 565 O O . GLU A 1 72 ? -8.203 5.217 15.429 1.00 94.00 72 GLU A O 1
ATOM 570 N N . ILE A 1 73 ? -7.224 4.222 13.673 1.00 93.88 73 ILE A N 1
ATOM 571 C CA . ILE A 1 73 ? -7.162 2.883 14.284 1.00 93.88 73 ILE A CA 1
ATOM 572 C C . ILE A 1 73 ? -6.001 2.752 15.279 1.00 93.88 73 ILE A C 1
ATOM 574 O O . ILE A 1 73 ? -6.168 2.167 16.347 1.00 93.88 73 ILE A O 1
ATOM 578 N N . ILE A 1 74 ? -4.812 3.258 14.931 1.00 94.31 74 ILE A N 1
ATOM 579 C CA . ILE A 1 74 ? -3.570 3.048 15.704 1.00 94.31 74 ILE A CA 1
ATOM 580 C C . ILE A 1 74 ? -2.936 4.348 16.220 1.00 94.31 74 ILE A C 1
ATOM 582 O O . ILE A 1 74 ? -1.889 4.313 16.869 1.00 94.31 74 ILE A O 1
ATOM 586 N N . GLY A 1 75 ? -3.582 5.491 15.983 1.00 95.88 75 GLY A N 1
ATOM 587 C CA . GLY A 1 75 ? -3.129 6.800 16.441 1.00 95.88 75 GLY A CA 1
ATOM 588 C C . GLY A 1 75 ? -2.131 7.487 15.497 1.00 95.88 75 GLY A C 1
ATOM 589 O O . GLY A 1 75 ? -1.718 6.928 14.483 1.00 95.88 75 GLY A O 1
ATOM 590 N N . PRO A 1 76 ? -1.731 8.732 15.810 1.00 95.31 76 PRO A N 1
ATOM 591 C CA . PRO A 1 76 ? -0.977 9.591 14.889 1.00 95.31 76 PRO A CA 1
ATOM 592 C C . PRO A 1 76 ? 0.517 9.256 14.774 1.00 95.31 76 PRO A C 1
ATOM 594 O O . PRO A 1 76 ? 1.184 9.691 13.840 1.00 95.31 76 PRO A O 1
ATOM 597 N N . ASN A 1 77 ? 1.073 8.517 15.734 1.00 96.62 77 ASN A N 1
ATOM 598 C CA . ASN A 1 77 ? 2.505 8.235 15.796 1.00 96.62 77 ASN A CA 1
ATOM 599 C C . ASN A 1 77 ? 2.802 6.896 15.120 1.00 96.62 77 ASN A C 1
ATOM 601 O O . ASN A 1 77 ? 2.934 5.871 15.788 1.00 96.62 77 ASN A O 1
ATOM 605 N N . ILE A 1 78 ? 2.893 6.915 13.792 1.00 95.62 78 ILE A N 1
ATOM 606 C CA . ILE A 1 78 ? 3.122 5.724 12.968 1.00 95.62 78 ILE A CA 1
ATOM 607 C C . ILE A 1 78 ? 4.505 5.738 12.313 1.00 95.62 78 ILE A C 1
ATOM 609 O O . ILE A 1 78 ? 5.084 6.793 12.053 1.00 95.62 78 ILE A O 1
ATOM 613 N N . ARG A 1 79 ? 5.029 4.545 12.020 1.00 94.94 79 ARG A N 1
ATOM 614 C CA . ARG A 1 79 ? 6.267 4.346 11.260 1.00 94.94 79 ARG A CA 1
ATOM 615 C C . ARG A 1 79 ? 6.067 3.233 10.241 1.00 94.94 79 ARG A C 1
ATOM 617 O O . ARG A 1 79 ? 5.548 2.171 10.572 1.00 94.94 79 ARG A O 1
ATOM 624 N N . LEU A 1 80 ? 6.518 3.465 9.014 1.00 92.69 80 LEU A N 1
ATOM 625 C CA . LEU A 1 80 ? 6.604 2.423 7.998 1.00 92.69 80 LEU A CA 1
ATOM 626 C C . LEU A 1 80 ? 7.850 1.562 8.267 1.00 92.69 80 LEU A C 1
ATOM 628 O O . LEU A 1 80 ? 8.967 2.004 8.020 1.00 92.69 80 LEU A O 1
ATOM 632 N N . GLU A 1 81 ? 7.665 0.347 8.791 1.00 91.44 81 GLU A N 1
ATOM 633 C CA . GLU A 1 81 ? 8.776 -0.587 9.073 1.00 91.44 81 GLU A CA 1
ATOM 634 C C . GLU A 1 81 ? 9.311 -1.289 7.821 1.00 91.44 81 GLU A C 1
ATOM 636 O O . GLU A 1 81 ? 10.472 -1.686 7.768 1.00 91.44 81 GLU A O 1
ATOM 641 N N . GLY A 1 82 ? 8.457 -1.495 6.820 1.00 89.81 82 GLY A N 1
ATOM 642 C CA . GLY A 1 82 ? 8.806 -2.279 5.648 1.00 89.81 82 GLY A CA 1
ATOM 643 C C . GLY A 1 82 ? 7.807 -2.096 4.522 1.00 89.81 82 GLY A C 1
ATOM 644 O O . GLY A 1 82 ? 6.621 -1.860 4.739 1.00 89.81 82 GLY A O 1
ATOM 645 N N . CYS A 1 83 ? 8.308 -2.223 3.303 1.00 92.19 83 CYS A N 1
ATOM 646 C CA . CYS A 1 83 ? 7.510 -2.203 2.091 1.00 92.19 83 CYS A CA 1
ATOM 647 C C . CYS A 1 83 ? 8.001 -3.310 1.159 1.00 92.19 83 CYS A C 1
ATOM 649 O O . CYS A 1 83 ? 9.161 -3.725 1.196 1.00 92.19 83 CYS A O 1
ATOM 651 N N . GLY A 1 84 ? 7.099 -3.819 0.331 1.00 91.94 84 GLY A N 1
ATOM 652 C CA . GLY A 1 84 ? 7.405 -4.910 -0.575 1.00 91.94 84 GLY A CA 1
ATOM 653 C C . GLY A 1 84 ? 6.381 -4.995 -1.690 1.00 91.94 84 GLY A C 1
ATOM 654 O O . GLY A 1 84 ? 5.274 -4.470 -1.583 1.00 91.94 84 GLY A O 1
ATOM 655 N N . CYS A 1 85 ? 6.761 -5.671 -2.769 1.00 94.25 85 CYS A N 1
ATOM 656 C CA . CYS A 1 85 ? 5.840 -6.046 -3.829 1.00 94.25 85 CYS A CA 1
ATOM 657 C C . CYS A 1 85 ? 5.698 -7.567 -3.856 1.00 94.25 85 CYS A C 1
ATOM 659 O O . CYS A 1 85 ? 6.683 -8.305 -3.764 1.00 94.25 85 CYS A O 1
ATOM 661 N N . VAL A 1 86 ? 4.465 -8.035 -4.017 1.00 91.81 86 VAL A N 1
ATOM 662 C CA . VAL A 1 86 ? 4.179 -9.446 -4.270 1.00 91.81 86 VAL A CA 1
ATOM 663 C C . VAL A 1 86 ? 3.969 -9.607 -5.769 1.00 91.81 86 VAL A C 1
ATOM 665 O O . VAL A 1 86 ? 3.104 -8.964 -6.356 1.00 91.81 86 VAL A O 1
ATOM 668 N N . TRP A 1 87 ? 4.772 -10.467 -6.391 1.00 92.69 87 TRP A N 1
ATOM 669 C CA . TRP A 1 87 ? 4.665 -10.804 -7.807 1.00 92.69 87 TRP A CA 1
ATOM 670 C C . TRP A 1 87 ? 4.313 -12.274 -7.937 1.00 92.69 87 TRP A C 1
ATOM 672 O O . TRP A 1 87 ? 4.982 -13.116 -7.338 1.00 92.69 87 TRP A O 1
ATOM 682 N N . ARG A 1 88 ? 3.290 -12.580 -8.733 1.00 92.88 88 ARG A N 1
ATOM 683 C CA . ARG A 1 88 ? 2.851 -13.954 -8.971 1.00 92.88 88 ARG A CA 1
ATOM 684 C C . ARG A 1 88 ? 2.627 -14.207 -10.449 1.00 92.88 88 ARG A C 1
ATOM 686 O O . ARG A 1 88 ? 2.190 -13.323 -11.183 1.00 92.88 88 ARG A O 1
ATOM 693 N N . LYS 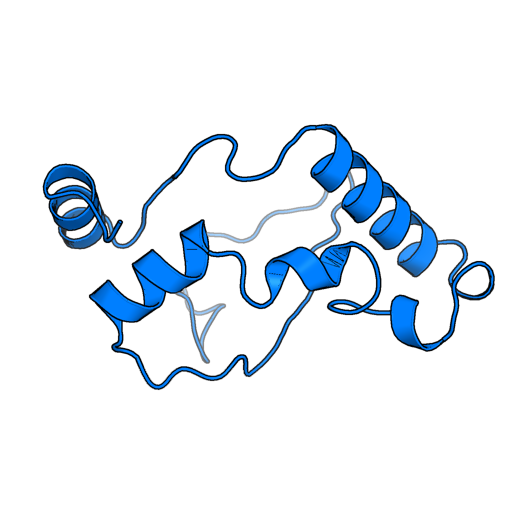A 1 89 ? 2.899 -15.433 -10.878 1.00 93.31 89 LYS A N 1
ATOM 694 C CA . LYS A 1 89 ? 2.579 -15.933 -12.217 1.00 93.31 89 LYS A CA 1
ATOM 695 C C . LYS A 1 89 ? 1.261 -16.698 -12.190 1.00 93.31 89 LYS A C 1
ATOM 697 O O . LYS A 1 89 ? 0.891 -17.331 -11.200 1.00 93.31 89 LYS A O 1
ATOM 702 N N . LYS A 1 90 ? 0.547 -16.666 -13.317 1.00 94.06 90 LYS A N 1
ATOM 703 C CA . LYS A 1 90 ? -0.675 -17.453 -13.500 1.00 94.06 90 LYS A CA 1
ATOM 704 C C . LYS A 1 90 ? -0.372 -18.938 -13.264 1.00 94.06 90 LYS A C 1
ATOM 706 O O . LYS A 1 90 ? 0.527 -19.484 -13.894 1.00 94.06 90 LYS A O 1
ATOM 711 N N . GLY A 1 91 ? -1.147 -19.572 -12.386 1.00 95.44 91 GLY A N 1
ATOM 712 C CA . GLY A 1 91 ? -1.022 -20.995 -12.055 1.00 95.44 91 GLY A CA 1
ATOM 713 C C . GLY A 1 91 ? -0.151 -21.313 -10.835 1.00 95.44 91 GLY A C 1
ATOM 714 O O . GLY A 1 91 ? -0.099 -22.470 -10.433 1.00 95.44 91 GLY A O 1
ATOM 715 N N . GLU A 1 92 ? 0.501 -20.330 -10.209 1.00 95.12 92 GLU A N 1
ATOM 716 C CA . GLU A 1 92 ? 1.228 -20.569 -8.956 1.00 95.12 92 GLU A CA 1
ATOM 717 C C . GLU A 1 92 ? 0.272 -20.924 -7.802 1.00 95.12 92 GLU A C 1
ATOM 719 O O . GLU A 1 92 ? -0.783 -20.304 -7.641 1.00 95.12 92 GLU A O 1
ATOM 724 N N . ARG A 1 93 ? 0.668 -21.884 -6.952 1.00 91.75 93 ARG A N 1
ATOM 725 C CA . ARG A 1 93 ? -0.072 -22.280 -5.739 1.00 91.75 93 ARG A CA 1
ATOM 726 C C . ARG A 1 93 ? -0.274 -21.081 -4.802 1.00 91.75 93 ARG A C 1
ATOM 728 O O . ARG A 1 93 ? 0.625 -20.258 -4.651 1.00 91.75 93 ARG A O 1
ATOM 735 N N . HIS A 1 94 ? -1.439 -20.995 -4.159 1.00 85.19 94 HIS A N 1
ATOM 736 C CA . HIS A 1 94 ? -1.694 -20.075 -3.045 1.00 85.19 94 HIS A CA 1
ATOM 737 C C . HIS A 1 94 ? -1.504 -20.774 -1.688 1.00 85.19 94 HIS A C 1
ATOM 739 O O . HIS A 1 94 ? -1.560 -22.001 -1.604 1.00 85.19 94 HIS A O 1
ATOM 745 N N . GLY A 1 95 ? -1.262 -19.993 -0.633 1.00 83.31 95 GLY A N 1
ATOM 746 C CA . GLY A 1 95 ? -1.283 -20.503 0.740 1.00 83.31 95 GLY A CA 1
ATOM 747 C C . GLY A 1 95 ? -2.698 -20.869 1.194 1.00 83.31 95 GLY A C 1
ATOM 748 O O . GLY A 1 95 ? -3.680 -20.444 0.578 1.00 83.31 95 GLY A O 1
ATOM 749 N N . ASP A 1 96 ? -2.780 -21.658 2.261 1.00 86.94 96 ASP A N 1
ATOM 750 C CA . ASP A 1 96 ? -4.027 -21.930 2.982 1.00 86.94 96 ASP A CA 1
ATOM 751 C C . ASP A 1 96 ? -4.376 -20.741 3.897 1.00 86.94 96 ASP A C 1
ATOM 753 O O . ASP A 1 96 ? -3.642 -19.749 3.934 1.00 86.94 96 ASP A O 1
ATOM 757 N N . LEU A 1 97 ? -5.501 -20.800 4.613 1.00 87.00 97 LEU A N 1
ATOM 758 C CA . LEU A 1 97 ? -5.879 -19.745 5.560 1.00 87.00 97 LEU A CA 1
ATOM 759 C C . LEU A 1 97 ? -4.854 -19.654 6.704 1.00 87.00 97 LEU A C 1
ATOM 761 O O . LEU A 1 97 ? -4.523 -20.662 7.324 1.00 87.00 97 LEU A O 1
ATOM 765 N N . HIS A 1 98 ? -4.358 -18.444 6.967 1.00 83.19 98 HIS A N 1
ATOM 766 C CA . HIS A 1 98 ? -3.331 -18.157 7.971 1.00 83.19 98 HIS A CA 1
ATOM 767 C C . HIS A 1 98 ? -3.520 -16.752 8.556 1.00 83.19 98 HIS A C 1
ATOM 769 O O . HIS A 1 98 ? -4.116 -15.877 7.921 1.00 83.19 98 HIS A O 1
ATOM 775 N N . GLY A 1 99 ? -3.004 -16.535 9.768 1.00 78.38 99 GLY A N 1
ATOM 776 C CA . GLY A 1 99 ? -2.959 -15.217 10.406 1.00 78.38 99 GLY A CA 1
ATOM 777 C C . GLY A 1 99 ? -1.806 -14.337 9.903 1.00 78.38 99 GLY A C 1
ATOM 778 O O . GLY A 1 99 ? -0.842 -14.816 9.312 1.00 78.38 99 GLY A O 1
ATOM 779 N N . GLY A 1 100 ? -1.887 -13.028 10.160 1.00 74.19 100 GLY A N 1
ATOM 780 C CA . GLY A 1 100 ? -0.787 -12.080 9.935 1.00 74.19 100 GLY A CA 1
ATOM 781 C C . GLY A 1 100 ? 0.258 -12.069 11.069 1.00 74.19 100 GLY A C 1
ATOM 782 O O . GLY A 1 100 ? 0.020 -12.601 12.150 1.00 74.19 100 GLY A O 1
ATOM 783 N N . GLY A 1 101 ? 1.407 -11.412 10.856 1.00 67.50 101 GLY A N 1
ATOM 784 C CA . GLY A 1 101 ? 2.433 -11.173 11.885 1.00 67.50 101 GLY A CA 1
ATOM 785 C C . GLY A 1 101 ? 3.597 -12.183 11.933 1.00 67.50 101 GLY A C 1
ATOM 786 O O . GLY A 1 101 ? 3.769 -12.972 11.008 1.00 67.50 101 GLY A O 1
ATOM 787 N N . PRO A 1 102 ? 4.419 -12.183 13.007 1.00 59.50 102 PRO A N 1
ATOM 788 C CA . PRO A 1 102 ? 5.667 -12.965 13.126 1.00 59.50 102 PRO A CA 1
ATOM 789 C C . PRO A 1 102 ? 5.524 -14.490 12.979 1.00 59.50 102 PRO A C 1
ATOM 791 O O . PRO A 1 102 ? 6.525 -15.201 12.937 1.00 59.50 102 PRO A O 1
ATOM 794 N N . LYS A 1 103 ? 4.287 -14.989 12.916 1.00 60.25 103 LYS A N 1
ATOM 795 C CA . LYS A 1 103 ? 3.919 -16.395 12.736 1.00 60.25 103 LYS A CA 1
ATOM 796 C C . LYS A 1 103 ? 2.990 -16.582 11.532 1.00 60.25 103 LYS A C 1
ATOM 798 O O . LYS A 1 103 ? 2.048 -17.360 11.571 1.00 60.25 103 LYS A O 1
ATOM 803 N N . GLN A 1 104 ? 3.253 -15.839 10.458 1.00 60.22 104 GLN A N 1
ATOM 804 C CA . GLN A 1 104 ? 2.393 -15.677 9.278 1.00 60.22 104 GLN A CA 1
ATOM 805 C C . GLN A 1 104 ? 2.048 -16.953 8.490 1.00 60.22 104 GLN A C 1
ATOM 807 O O . GLN A 1 104 ? 1.381 -16.883 7.469 1.00 60.22 104 GLN A O 1
ATOM 812 N N . ILE A 1 105 ? 2.543 -18.110 8.912 1.00 58.16 105 ILE A N 1
ATOM 813 C CA . ILE A 1 105 ? 2.316 -19.414 8.281 1.00 58.16 105 ILE A CA 1
ATOM 814 C C . ILE A 1 105 ? 1.714 -20.425 9.258 1.00 58.16 105 ILE A C 1
ATOM 816 O O . ILE A 1 105 ? 1.540 -21.587 8.892 1.00 58.16 105 ILE A O 1
ATOM 820 N N . ASP A 1 106 ? 1.404 -19.995 10.482 1.00 52.16 106 ASP A N 1
ATOM 821 C CA . ASP A 1 106 ? 0.690 -20.835 11.426 1.00 52.16 106 ASP A CA 1
ATOM 822 C C . ASP A 1 106 ? -0.758 -20.983 10.929 1.00 52.16 106 ASP A C 1
ATOM 824 O O . ASP A 1 106 ? -1.404 -19.979 10.591 1.00 52.16 106 ASP A O 1
ATOM 828 N N . PRO A 1 107 ? -1.265 -22.223 10.834 1.00 62.28 107 PRO A N 1
ATOM 829 C CA . PRO A 1 107 ? -2.657 -22.453 10.491 1.00 62.28 107 PRO A CA 1
ATOM 830 C C . PRO A 1 107 ? -3.562 -21.825 11.555 1.00 62.28 107 PRO A C 1
ATOM 832 O O . PRO A 1 107 ? -3.227 -21.826 12.743 1.00 62.28 107 PRO A O 1
ATOM 835 N N . ILE A 1 108 ? -4.694 -21.284 11.102 1.00 60.94 108 ILE A N 1
ATOM 836 C CA . ILE A 1 108 ? -5.793 -20.850 11.977 1.00 60.94 108 ILE A CA 1
ATOM 837 C C . ILE A 1 108 ? -6.444 -22.076 12.618 1.00 60.94 108 ILE A C 1
ATOM 839 O O . ILE A 1 108 ? -6.697 -23.054 11.876 1.00 60.94 108 ILE A O 1
#

Secondary structure (DSSP, 8-state):
----HHHHHHHHHHS----TT-S-HHHHHHHHHHHHHHHH-GGGS-GGGSSTTSGGGGGGSS-HHHHHHHHHHH-S-------------TTPPPP-SB--STTTTSB-

Sequence (108 aa):
MGMTEAERFHFDLSGFLVRPAILTADEVAEIRDQIDRIKHKPESLPPEHRCVPGGPASLLIDHPKVIEVLHEIIGPNIRLEGCGCVWRKKGERHGDLHGGGPKQIDPI

Foldseek 3Di:
DADDPVQVVCCVVPVDGDDPCLDDPVLVVQVVVLVVCLVPPLVVDDPQSSAPPGDSVVCVQCSPVVQSHCCVPPNNDDDDPDDHDDDDDPPDDDADDADDDPPGNDHD

Radius of gyration: 16.67 Å; chains: 1; bounding box: 39×35×34 Å

pLDDT: mean 91.83, std 10.28, range [52.16, 98.56]